Protein AF-A0A428XNI1-F1 (afdb_monomer_lite)

Radius o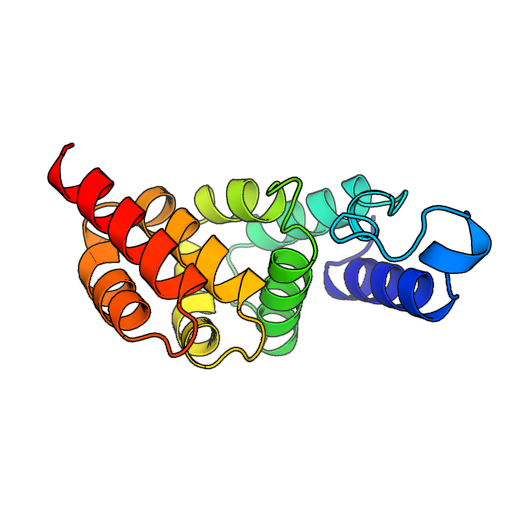f gyration: 15.44 Å; chains: 1; bounding box: 36×32×44 Å

Secondary structure (DSSP, 8-state):
---HHHHHHHHHHHHHTTHHHHTT--S-TTGGGG-TTHHHHHHHHHHHHHS-SPPPHHHHHHHHHHHHHSTTT-HHHHHHHT-HHHHHHHHHHHTT-S-HHHHHHHHHHHHHHHGGGGHHHHHHHTT-SSHHHHHHHHHHHHHHHH-

Sequence (147 aa):
MGSLLEESRRFRLWQDAGAPDVLALGHGAEWESNYPHWEALYESVRQRLRATDILSESERFELLYVLARDNEDEQVADILAGAPAAVNQLIPAIFDYPDPDARWQFAIILPLALGVSAMGYLQRLLQDDNEYVRRRAHAAVDRLLGE

Structure (mmCIF, N/CA/C/O backbone):
data_AF-A0A428XNI1-F1
#
_entry.id   AF-A0A428XNI1-F1
#
loop_
_atom_site.group_PDB
_atom_site.id
_atom_site.type_symbol
_atom_site.label_atom_id
_atom_site.label_alt_id
_atom_site.label_comp_id
_atom_site.label_asym_id
_atom_site.label_entity_id
_atom_site.label_seq_id
_atom_site.pdbx_PDB_ins_code
_atom_site.Cartn_x
_atom_site.Cartn_y
_atom_site.Cartn_z
_atom_site.occupancy
_atom_site.B_iso_or_equiv
_atom_site.auth_seq_id
_atom_site.auth_comp_id
_atom_site.auth_asym_id
_atom_site.auth_atom_id
_atom_site.pdbx_PDB_model_num
ATOM 1 N N . MET A 1 1 ? 6.558 13.953 -16.011 1.00 67.94 1 MET A N 1
ATOM 2 C CA . MET A 1 1 ? 6.223 12.966 -14.972 1.00 67.94 1 MET A CA 1
ATOM 3 C C . MET A 1 1 ? 4.934 12.311 -15.405 1.00 67.94 1 MET A C 1
ATOM 5 O O . MET A 1 1 ? 4.027 13.063 -15.758 1.00 67.94 1 MET A O 1
ATOM 9 N N . GLY A 1 2 ? 4.912 10.984 -15.535 1.00 86.94 2 GLY A N 1
ATOM 10 C CA . GLY A 1 2 ? 3.724 10.258 -15.972 1.00 86.94 2 GLY A CA 1
ATOM 11 C C . GLY A 1 2 ? 2.660 10.183 -14.880 1.00 86.94 2 GLY A C 1
ATOM 12 O O . GLY A 1 2 ? 2.925 10.420 -13.701 1.00 86.94 2 GLY A O 1
ATOM 13 N N . SER A 1 3 ? 1.441 9.861 -15.290 1.00 95.12 3 SER A N 1
ATOM 14 C CA . SER A 1 3 ? 0.374 9.416 -14.396 1.00 95.12 3 SER A CA 1
ATOM 15 C C . SER A 1 3 ? 0.716 8.063 -13.762 1.00 95.12 3 SER A C 1
ATOM 17 O O . SER A 1 3 ? 1.555 7.323 -14.278 1.00 95.12 3 SER A O 1
ATOM 19 N N . LEU A 1 4 ? 0.009 7.702 -12.684 1.00 96.12 4 LEU A N 1
ATOM 20 C CA . LEU A 1 4 ? 0.130 6.386 -12.045 1.00 96.12 4 LEU A CA 1
ATOM 21 C C . LEU A 1 4 ? 0.043 5.245 -13.072 1.00 96.12 4 LEU A C 1
ATOM 23 O O . LEU A 1 4 ? 0.904 4.379 -13.108 1.00 96.12 4 LEU A O 1
ATOM 27 N N . LEU A 1 5 ? -0.958 5.276 -13.958 1.00 96.88 5 LEU A N 1
ATOM 28 C CA . LEU A 1 5 ? -1.159 4.224 -14.960 1.00 96.88 5 LEU A CA 1
ATOM 29 C C . LEU A 1 5 ? 0.022 4.112 -15.942 1.00 96.88 5 LEU A C 1
ATOM 31 O O . LEU A 1 5 ? 0.357 3.014 -16.391 1.00 96.88 5 LEU A O 1
ATOM 35 N N . GLU A 1 6 ? 0.639 5.238 -16.304 1.00 97.38 6 GLU A N 1
ATOM 36 C CA . GLU A 1 6 ? 1.788 5.274 -17.214 1.00 97.38 6 GLU A CA 1
ATOM 37 C C . GLU A 1 6 ? 3.055 4.742 -16.543 1.00 97.38 6 GLU A C 1
ATOM 39 O O . GLU A 1 6 ? 3.747 3.910 -17.133 1.00 97.38 6 GLU A O 1
ATOM 44 N N . GLU A 1 7 ? 3.343 5.167 -15.311 1.00 98.00 7 GLU A N 1
ATOM 45 C CA . GLU A 1 7 ? 4.529 4.702 -14.585 1.00 98.00 7 GLU A CA 1
ATOM 46 C C . GLU A 1 7 ? 4.384 3.229 -14.153 1.00 98.00 7 GLU A C 1
ATOM 48 O O . GLU A 1 7 ? 5.338 2.462 -14.291 1.00 98.00 7 GLU A O 1
ATOM 53 N N . SER A 1 8 ? 3.187 2.772 -13.757 1.00 96.88 8 SER A N 1
ATOM 54 C CA . SER A 1 8 ? 2.917 1.346 -13.499 1.00 96.88 8 SER A CA 1
ATOM 55 C C . SER A 1 8 ? 3.072 0.495 -14.762 1.00 96.88 8 SER A C 1
ATOM 57 O O . SER A 1 8 ? 3.623 -0.607 -14.716 1.00 96.88 8 SER A O 1
ATOM 59 N N . ARG A 1 9 ? 2.635 1.002 -15.926 1.00 97.00 9 ARG A N 1
ATOM 60 C CA . ARG A 1 9 ? 2.870 0.335 -17.217 1.00 97.00 9 ARG A CA 1
ATOM 61 C C . ARG A 1 9 ? 4.360 0.255 -17.531 1.00 97.00 9 ARG A C 1
ATOM 63 O O . ARG A 1 9 ? 4.817 -0.778 -18.011 1.00 97.00 9 ARG A O 1
ATOM 70 N N . ARG A 1 10 ? 5.112 1.329 -17.291 1.00 96.38 10 ARG A N 1
ATOM 71 C CA . ARG A 1 10 ? 6.562 1.356 -17.506 1.00 96.38 10 ARG A CA 1
ATOM 72 C C . ARG A 1 10 ? 7.273 0.322 -16.637 1.00 96.38 10 ARG A C 1
ATOM 74 O O . ARG A 1 10 ? 8.152 -0.369 -17.144 1.00 96.38 10 ARG A O 1
ATOM 81 N N . PHE A 1 11 ? 6.853 0.186 -15.382 1.00 95.88 11 PHE A N 1
ATOM 82 C CA . PHE A 1 11 ? 7.371 -0.839 -14.486 1.00 95.88 11 PHE A CA 1
ATOM 83 C C . PHE A 1 11 ? 7.094 -2.250 -15.024 1.00 95.88 11 PHE A C 1
ATOM 85 O O . PHE A 1 11 ? 8.031 -3.026 -15.183 1.00 95.88 11 PHE A O 1
ATOM 92 N N . ARG A 1 12 ? 5.861 -2.541 -15.461 1.00 95.06 12 ARG A N 1
ATOM 93 C CA . ARG A 1 12 ? 5.534 -3.830 -16.101 1.00 95.06 12 ARG A CA 1
ATOM 94 C C . ARG A 1 12 ? 6.358 -4.122 -17.348 1.00 95.06 12 ARG A C 1
ATOM 96 O O . ARG A 1 12 ? 6.894 -5.212 -17.480 1.00 95.06 12 ARG A O 1
ATOM 103 N N . LEU A 1 13 ? 6.538 -3.136 -18.226 1.00 94.50 13 LEU A N 1
ATOM 104 C CA . LEU A 1 13 ? 7.390 -3.297 -19.409 1.00 94.50 13 LEU A CA 1
ATOM 105 C C . LEU A 1 13 ? 8.846 -3.610 -19.046 1.00 94.50 13 LEU A C 1
ATOM 107 O O . LEU A 1 13 ? 9.511 -4.343 -19.772 1.00 94.50 13 LEU A O 1
ATOM 111 N N . TRP A 1 14 ? 9.349 -3.053 -17.944 1.00 91.94 14 TRP A N 1
ATOM 112 C CA . TRP A 1 14 ? 10.683 -3.367 -17.443 1.00 91.94 14 TRP A CA 1
ATOM 113 C C . TRP A 1 14 ? 10.765 -4.801 -16.902 1.00 91.94 14 TRP A C 1
ATOM 115 O O . TRP A 1 14 ? 11.716 -5.509 -17.232 1.00 91.94 14 TRP A O 1
ATOM 125 N N . GLN A 1 15 ? 9.752 -5.260 -16.161 1.00 90.50 15 GLN A N 1
ATOM 126 C CA . GLN A 1 15 ? 9.659 -6.651 -15.703 1.00 90.50 15 GLN A CA 1
ATOM 127 C C . GLN A 1 15 ? 9.600 -7.622 -16.900 1.00 90.50 15 GLN A C 1
ATOM 129 O O . GLN A 1 15 ? 10.404 -8.550 -16.988 1.00 90.50 15 GLN A O 1
ATOM 134 N N . ASP A 1 16 ? 8.728 -7.347 -17.876 1.00 90.00 16 ASP A N 1
ATOM 135 C CA . ASP A 1 16 ? 8.520 -8.166 -19.080 1.00 90.00 16 ASP A CA 1
ATOM 136 C C . ASP A 1 16 ? 9.754 -8.222 -19.995 1.00 90.00 16 ASP A C 1
ATOM 138 O O . ASP A 1 16 ? 9.956 -9.196 -20.722 1.00 90.00 16 ASP A O 1
ATOM 142 N N . ALA A 1 17 ? 10.609 -7.195 -19.962 1.00 87.25 17 ALA A N 1
ATOM 143 C CA . ALA A 1 17 ? 11.867 -7.171 -20.706 1.00 87.25 17 ALA A CA 1
ATOM 144 C C . ALA A 1 17 ? 12.928 -8.141 -20.146 1.00 87.25 17 ALA A C 1
ATOM 146 O O . ALA A 1 17 ? 14.032 -8.212 -20.688 1.00 87.25 17 ALA A O 1
ATOM 147 N N . GLY A 1 18 ? 12.618 -8.873 -19.069 1.00 72.25 18 GLY A N 1
ATOM 148 C CA . GLY A 1 18 ? 13.543 -9.796 -18.417 1.00 72.25 18 GLY A CA 1
ATOM 149 C C . GLY A 1 18 ? 14.633 -9.070 -17.638 1.00 72.25 18 GLY A C 1
ATOM 150 O O . GLY A 1 18 ? 15.736 -9.591 -17.499 1.00 72.25 18 GLY A O 1
ATOM 151 N N . ALA A 1 19 ? 14.359 -7.855 -17.151 1.00 67.81 19 ALA A N 1
ATOM 152 C CA . ALA A 1 19 ? 15.321 -7.056 -16.402 1.00 67.81 19 ALA A CA 1
ATOM 153 C C . ALA A 1 19 ? 16.069 -7.805 -15.274 1.00 67.81 19 ALA A C 1
ATOM 155 O O . ALA A 1 19 ? 17.287 -7.625 -15.208 1.00 67.81 19 ALA A O 1
ATOM 156 N N . PRO A 1 20 ? 15.442 -8.669 -14.443 1.00 65.38 20 PRO A N 1
ATOM 157 C CA . PRO A 1 20 ? 16.186 -9.444 -13.440 1.00 65.38 20 PRO A CA 1
ATOM 158 C C . PRO A 1 20 ? 17.252 -10.381 -14.040 1.00 65.38 20 PRO A C 1
ATOM 160 O O . PRO A 1 20 ? 18.326 -10.541 -13.453 1.00 65.38 20 PRO A O 1
ATOM 163 N N . ASP A 1 21 ? 17.013 -10.929 -15.236 1.00 66.31 21 ASP A N 1
ATOM 164 C CA . ASP A 1 21 ? 17.967 -11.780 -15.963 1.00 66.31 21 ASP A CA 1
ATOM 165 C C . ASP A 1 21 ? 19.023 -10.958 -16.718 1.00 66.31 21 ASP A C 1
ATOM 167 O O . ASP A 1 21 ? 20.215 -11.267 -16.676 1.00 66.31 21 ASP A O 1
ATOM 171 N N . VAL A 1 22 ? 18.601 -9.881 -17.391 1.00 59.97 22 VAL A N 1
ATOM 172 C CA . VAL A 1 22 ? 19.467 -9.014 -18.211 1.00 59.97 22 VAL A CA 1
ATOM 173 C C . VAL A 1 22 ? 20.481 -8.249 -17.360 1.00 59.97 22 VAL A C 1
ATOM 175 O O . VAL A 1 22 ? 21.607 -8.017 -17.801 1.00 59.97 22 VAL A O 1
ATOM 178 N N . LEU A 1 23 ? 20.102 -7.862 -16.143 1.00 64.50 23 LEU A N 1
ATOM 179 C CA . LEU A 1 23 ? 20.956 -7.102 -15.230 1.00 64.50 23 LEU A CA 1
ATOM 180 C C . LEU A 1 23 ? 21.797 -7.996 -14.303 1.00 64.50 23 LEU A C 1
ATOM 182 O O . LEU A 1 23 ? 22.518 -7.469 -1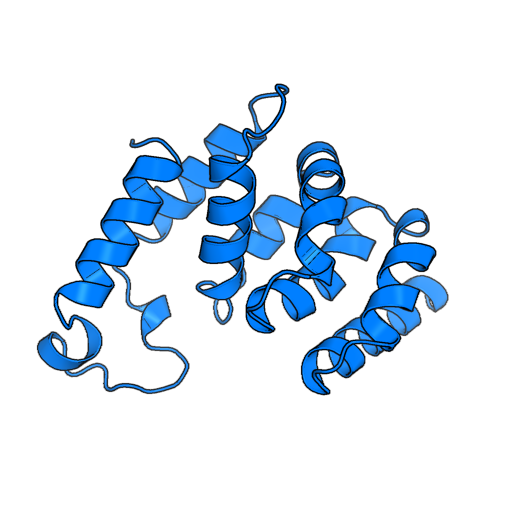3.459 1.00 64.50 23 LEU A O 1
ATOM 186 N N . ALA A 1 24 ? 21.724 -9.326 -14.453 1.00 66.38 24 ALA A N 1
ATOM 187 C CA . ALA A 1 24 ? 22.367 -10.298 -13.562 1.00 66.38 24 ALA A CA 1
ATOM 188 C C . ALA A 1 24 ? 22.037 -10.080 -12.069 1.00 66.38 24 ALA A C 1
ATOM 190 O O . ALA A 1 24 ? 22.836 -10.416 -11.195 1.00 66.38 24 ALA A O 1
ATOM 191 N N . LEU A 1 25 ? 20.856 -9.524 -11.782 1.00 65.25 25 LEU A N 1
ATOM 192 C CA . LEU A 1 25 ? 20.372 -9.275 -10.422 1.00 65.25 25 LEU A CA 1
ATOM 193 C C . LEU A 1 25 ? 19.939 -10.579 -9.739 1.00 65.25 25 LEU A C 1
ATOM 195 O O . LEU A 1 25 ? 19.951 -10.676 -8.515 1.00 65.25 25 LEU A O 1
ATOM 199 N N . GLY A 1 26 ? 19.607 -11.596 -10.544 1.00 57.88 26 GLY A N 1
ATOM 200 C CA . GLY A 1 26 ? 19.023 -12.845 -10.077 1.00 57.88 26 GLY A CA 1
ATOM 201 C C . GLY A 1 26 ? 17.555 -12.665 -9.685 1.00 57.88 26 GLY A C 1
ATOM 202 O O . GLY A 1 26 ? 17.110 -11.577 -9.339 1.00 57.88 26 GLY A O 1
ATOM 203 N N . HIS A 1 27 ? 16.788 -13.754 -9.714 1.00 57.38 27 HIS A N 1
ATOM 204 C CA . HIS A 1 27 ? 15.400 -13.785 -9.223 1.00 57.38 27 HIS A CA 1
ATOM 205 C C . HIS A 1 27 ? 15.358 -13.973 -7.695 1.00 57.38 27 HIS A C 1
ATOM 207 O O . HIS A 1 27 ? 14.637 -14.830 -7.185 1.00 57.38 27 HIS A O 1
ATOM 213 N N . GLY A 1 28 ? 16.208 -13.253 -6.956 1.00 61.94 28 GLY A N 1
ATOM 214 C CA . GLY A 1 28 ? 16.094 -13.176 -5.494 1.00 61.94 28 GLY A CA 1
ATOM 215 C C . GLY A 1 28 ? 14.843 -12.385 -5.108 1.00 61.94 28 GLY A C 1
ATOM 216 O O . GLY A 1 28 ? 14.384 -11.596 -5.919 1.00 61.94 28 GLY A O 1
ATOM 217 N N . ALA A 1 29 ? 14.289 -12.571 -3.906 1.00 61.22 29 ALA A N 1
ATOM 218 C CA . ALA A 1 29 ? 13.013 -11.955 -3.495 1.00 61.22 29 ALA A CA 1
ATOM 219 C C . ALA A 1 29 ? 12.942 -10.422 -3.709 1.00 61.22 29 ALA A C 1
ATOM 221 O O . ALA A 1 29 ? 11.874 -9.901 -3.997 1.00 61.22 29 ALA A O 1
ATOM 222 N N . GLU A 1 30 ? 14.093 -9.745 -3.691 1.00 73.75 30 GLU A N 1
ATOM 223 C CA . GLU A 1 30 ? 14.244 -8.284 -3.710 1.00 73.75 30 GLU A CA 1
ATOM 224 C C . GLU A 1 30 ? 14.525 -7.695 -5.109 1.00 73.75 30 GLU A C 1
ATOM 226 O O . GLU A 1 30 ? 14.933 -6.542 -5.252 1.00 73.75 30 GLU A O 1
ATOM 231 N N . TRP A 1 31 ? 14.399 -8.480 -6.185 1.00 82.75 31 TRP A N 1
ATOM 232 C CA . TRP A 1 31 ? 14.857 -8.029 -7.506 1.00 82.75 31 TRP A CA 1
ATOM 233 C C . TRP A 1 31 ? 14.103 -6.790 -8.017 1.00 82.75 31 TRP A C 1
ATOM 235 O O . TRP A 1 31 ? 14.688 -5.984 -8.747 1.00 82.75 31 TRP A O 1
ATOM 245 N N . GLU A 1 32 ? 12.843 -6.616 -7.613 1.00 89.44 32 GLU A N 1
ATOM 246 C CA . GLU A 1 32 ? 11.980 -5.495 -8.002 1.00 89.44 32 GLU A CA 1
ATOM 247 C C . GLU A 1 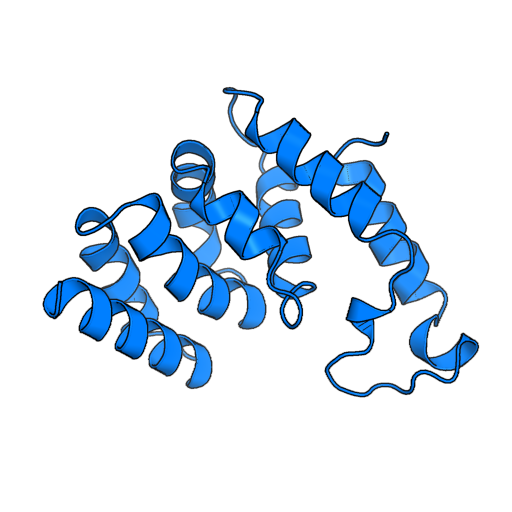32 ? 12.478 -4.153 -7.447 1.00 89.44 32 GLU A C 1
ATOM 249 O O . GLU A 1 32 ? 12.371 -3.141 -8.142 1.00 89.44 32 GLU A O 1
ATOM 254 N N . SER A 1 33 ? 13.153 -4.140 -6.291 1.00 88.44 33 SER A N 1
ATOM 255 C CA . SER A 1 33 ? 13.807 -2.951 -5.711 1.00 88.44 33 SER A CA 1
ATOM 256 C C . SER A 1 33 ? 14.882 -2.351 -6.624 1.00 88.44 33 SER A C 1
ATOM 258 O O . SER A 1 33 ? 15.209 -1.169 -6.538 1.00 88.44 33 SER A O 1
ATOM 260 N N . ASN A 1 34 ? 15.402 -3.124 -7.584 1.00 88.25 34 ASN A N 1
ATOM 261 C CA . ASN A 1 34 ? 16.380 -2.637 -8.560 1.00 88.25 34 ASN A CA 1
ATOM 262 C C . ASN A 1 34 ? 15.762 -1.858 -9.729 1.00 88.25 34 ASN A C 1
ATOM 264 O O . ASN A 1 34 ? 16.490 -1.451 -10.642 1.00 88.25 34 ASN A O 1
ATOM 268 N N . TYR A 1 35 ? 14.441 -1.661 -9.762 1.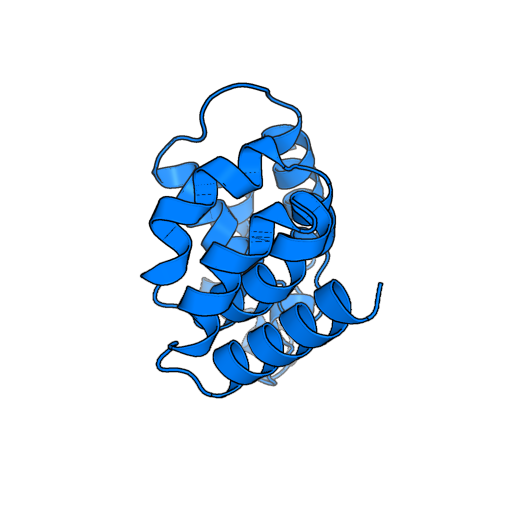00 91.75 35 TYR A N 1
ATOM 269 C CA . TYR A 1 35 ? 13.815 -0.868 -10.811 1.00 91.75 35 TYR A CA 1
ATOM 270 C C . TYR A 1 35 ? 14.338 0.582 -10.787 1.00 91.75 35 TYR A C 1
ATOM 272 O O . TYR A 1 35 ? 14.094 1.330 -9.839 1.00 91.75 35 TYR A O 1
ATOM 280 N N . PRO A 1 36 ? 15.016 1.052 -11.854 1.00 91.81 36 PRO A N 1
ATOM 281 C CA . PRO A 1 36 ? 15.740 2.327 -11.833 1.00 91.81 36 PRO A CA 1
ATOM 282 C C . PRO A 1 36 ? 14.833 3.565 -11.837 1.00 91.81 36 PRO A C 1
ATOM 284 O O . PRO A 1 36 ? 15.322 4.696 -11.873 1.00 91.81 36 PRO A O 1
ATOM 287 N N . HIS A 1 37 ? 13.513 3.381 -11.881 1.00 95.31 37 HIS A N 1
ATOM 288 C CA . HIS A 1 37 ? 12.546 4.472 -11.959 1.00 95.31 37 HIS A CA 1
ATOM 289 C C . HIS A 1 37 ? 11.503 4.426 -10.839 1.00 95.31 37 HIS A C 1
ATOM 291 O O . HIS A 1 37 ? 10.442 5.035 -10.985 1.00 95.31 37 HIS A O 1
ATOM 297 N N . TRP A 1 38 ? 11.819 3.770 -9.717 1.00 96.62 38 TRP A N 1
ATOM 298 C CA . TRP A 1 38 ? 10.997 3.801 -8.506 1.00 96.62 38 TRP A CA 1
ATOM 299 C C . TRP A 1 38 ? 10.626 5.225 -8.085 1.00 96.62 38 TRP A C 1
ATOM 301 O O . TRP A 1 38 ? 9.451 5.510 -7.898 1.00 96.62 38 TRP A O 1
ATOM 311 N N . GLU A 1 39 ? 11.574 6.167 -8.089 1.00 97.62 39 GLU A N 1
ATOM 312 C CA . GLU A 1 39 ? 11.301 7.576 -7.756 1.00 97.62 39 GLU A CA 1
ATOM 313 C C . GLU A 1 39 ? 10.201 8.220 -8.618 1.00 97.62 39 GLU A C 1
ATOM 315 O O . GLU A 1 39 ? 9.358 8.968 -8.117 1.00 97.62 39 GLU A O 1
ATOM 320 N N . ALA A 1 40 ? 10.170 7.913 -9.920 1.00 98.06 40 ALA A N 1
ATOM 321 C CA . ALA A 1 40 ? 9.128 8.425 -10.809 1.00 98.06 40 ALA A CA 1
ATOM 322 C C . ALA A 1 40 ? 7.761 7.809 -10.475 1.00 98.06 40 ALA A C 1
ATOM 324 O O . ALA A 1 40 ? 6.746 8.510 -10.479 1.00 98.06 40 ALA A O 1
ATOM 325 N N . LEU A 1 41 ? 7.745 6.517 -10.141 1.00 98.00 41 LEU A N 1
ATOM 326 C CA . LEU A 1 41 ? 6.542 5.809 -9.727 1.00 98.00 41 LEU A CA 1
ATOM 327 C C . LEU A 1 41 ? 6.029 6.336 -8.378 1.00 98.00 41 LEU A C 1
ATOM 329 O O . LEU A 1 41 ? 4.853 6.691 -8.289 1.00 98.00 41 LEU A O 1
ATOM 333 N N . TYR A 1 42 ? 6.899 6.514 -7.381 1.00 98.44 42 TYR A N 1
ATOM 334 C CA . TYR A 1 42 ? 6.555 7.109 -6.087 1.00 98.44 42 TYR A CA 1
ATOM 335 C C . TYR A 1 42 ? 5.955 8.502 -6.240 1.00 98.44 42 TYR A C 1
ATOM 337 O O . TYR A 1 42 ? 4.921 8.801 -5.641 1.00 98.44 42 TYR A O 1
ATOM 345 N N . GLU A 1 43 ? 6.549 9.363 -7.068 1.00 98.12 43 GLU A N 1
ATOM 346 C CA . GLU A 1 43 ? 6.000 10.702 -7.258 1.00 98.12 43 GLU A CA 1
ATOM 347 C C . GLU A 1 43 ? 4.664 10.680 -8.011 1.00 98.12 43 GLU A C 1
ATOM 349 O O . GLU A 1 43 ? 3.777 11.469 -7.684 1.00 98.12 43 GLU A O 1
ATOM 354 N N . SER A 1 44 ? 4.453 9.739 -8.939 1.00 97.88 44 SER A N 1
ATOM 355 C CA . SER A 1 44 ? 3.143 9.555 -9.579 1.00 97.88 44 SER A CA 1
ATOM 356 C C . SER A 1 44 ? 2.063 9.124 -8.577 1.00 97.88 44 SER A C 1
ATOM 358 O O . SER A 1 44 ? 0.942 9.641 -8.624 1.00 97.88 44 SER A O 1
ATOM 360 N N . VAL A 1 45 ? 2.410 8.262 -7.609 1.00 98.12 45 VAL A N 1
ATOM 361 C CA . VAL A 1 45 ? 1.529 7.888 -6.494 1.00 98.12 45 VAL A CA 1
ATOM 362 C C . VAL A 1 45 ? 1.229 9.125 -5.650 1.00 98.12 45 VAL A C 1
ATOM 364 O O . VAL A 1 45 ? 0.062 9.479 -5.497 1.00 98.12 45 VAL A O 1
ATOM 367 N N . ARG A 1 46 ? 2.248 9.856 -5.173 1.00 97.94 46 ARG A N 1
ATOM 368 C CA . ARG A 1 46 ? 2.049 11.082 -4.372 1.00 97.94 46 ARG A CA 1
ATOM 369 C C . ARG A 1 46 ? 1.180 12.101 -5.099 1.00 97.94 46 ARG A C 1
ATOM 371 O O . ARG A 1 46 ? 0.257 12.654 -4.507 1.00 97.94 46 ARG A O 1
ATOM 378 N N . GLN A 1 47 ? 1.445 12.344 -6.380 1.00 95.75 47 GLN A N 1
ATOM 379 C CA . GLN A 1 47 ? 0.651 13.250 -7.200 1.00 95.75 47 GLN A CA 1
ATOM 380 C C . GLN A 1 47 ? -0.802 12.785 -7.282 1.00 95.75 47 GLN A C 1
ATOM 382 O O . GLN A 1 47 ? -1.708 13.606 -7.129 1.00 95.75 47 GLN A O 1
ATOM 387 N N . ARG A 1 48 ? -1.035 11.482 -7.478 1.00 96.44 48 ARG A N 1
ATOM 388 C CA . ARG A 1 48 ? -2.390 10.945 -7.543 1.00 96.44 48 ARG A CA 1
ATOM 389 C C . ARG A 1 48 ? -3.126 11.072 -6.214 1.00 96.44 48 ARG A C 1
ATOM 391 O O . ARG A 1 48 ? -4.297 11.442 -6.225 1.00 96.44 48 ARG A O 1
ATOM 398 N N . LEU A 1 49 ? -2.457 10.811 -5.093 1.00 95.56 49 LEU A N 1
ATOM 399 C CA . LEU A 1 49 ? -3.065 10.886 -3.760 1.00 95.56 49 LEU A CA 1
ATOM 400 C C . LEU A 1 49 ? -3.278 12.328 -3.268 1.00 95.56 49 LEU A C 1
ATOM 402 O O . LEU A 1 49 ? -4.088 12.551 -2.372 1.00 95.56 49 LEU A O 1
ATOM 406 N N . ARG A 1 50 ? -2.589 13.320 -3.855 1.00 93.19 50 ARG A N 1
ATOM 407 C CA . ARG A 1 50 ? -2.875 14.751 -3.632 1.00 93.19 50 ARG A CA 1
ATOM 408 C C . ARG A 1 50 ? -4.198 15.187 -4.264 1.00 93.19 50 ARG A C 1
ATOM 410 O O . ARG A 1 50 ? -4.790 16.161 -3.798 1.00 93.19 50 ARG A O 1
ATOM 417 N N . ALA A 1 51 ? -4.644 14.519 -5.328 1.00 87.00 51 ALA A N 1
ATOM 418 C CA . ALA A 1 51 ? -5.953 14.784 -5.906 1.00 87.00 51 ALA A CA 1
ATOM 419 C C . ALA A 1 51 ? -7.044 14.230 -4.977 1.00 87.00 51 ALA A C 1
ATOM 421 O O . ALA A 1 51 ? -6.956 13.109 -4.485 1.00 87.00 51 ALA A O 1
ATOM 422 N N . THR A 1 52 ? -8.065 15.040 -4.706 1.00 78.38 52 THR A N 1
ATOM 423 C CA . THR A 1 52 ? -9.129 14.721 -3.739 1.00 78.38 52 THR A CA 1
ATOM 424 C C . THR A 1 52 ? -10.311 13.979 -4.361 1.00 78.38 52 THR A C 1
ATOM 426 O O . THR A 1 52 ? -11.326 13.758 -3.700 1.00 78.38 52 THR A O 1
ATOM 429 N N . ASP A 1 53 ? -10.211 13.633 -5.640 1.00 88.19 53 ASP A N 1
ATOM 430 C CA . ASP A 1 53 ? -11.242 12.943 -6.394 1.00 88.19 53 ASP A CA 1
ATOM 431 C C . ASP A 1 53 ? -11.210 11.423 -6.179 1.00 88.19 53 ASP A C 1
ATOM 433 O O . ASP A 1 53 ? -10.303 10.846 -5.574 1.00 88.19 53 ASP A O 1
ATOM 437 N N . ILE A 1 54 ? -12.264 10.768 -6.659 1.00 94.56 54 ILE A N 1
ATOM 438 C CA . ILE A 1 54 ? -12.441 9.326 -6.521 1.00 94.56 54 ILE A CA 1
ATOM 439 C C . ILE A 1 54 ? -11.418 8.607 -7.406 1.00 94.56 54 ILE A C 1
ATOM 441 O O . ILE A 1 54 ? -11.307 8.899 -8.596 1.00 94.56 54 ILE A O 1
ATOM 445 N N . LEU A 1 55 ? -10.716 7.630 -6.833 1.00 96.56 55 LEU A N 1
ATOM 446 C CA . LEU A 1 55 ? -9.895 6.680 -7.571 1.00 96.56 55 LEU A CA 1
ATOM 447 C C . LEU A 1 55 ? -10.800 5.859 -8.485 1.00 96.56 55 LEU A C 1
ATOM 449 O O . LEU A 1 55 ? -11.730 5.188 -8.023 1.00 96.56 55 LEU A O 1
ATOM 453 N N . SER A 1 56 ? -10.509 5.873 -9.779 1.00 96.25 56 SER A N 1
ATOM 454 C CA . SER A 1 56 ? -11.111 4.934 -10.720 1.00 96.25 56 SER A CA 1
ATOM 455 C C . SER A 1 56 ? -10.785 3.490 -10.326 1.00 96.25 56 SER A C 1
ATOM 457 O O . SER A 1 56 ? -9.864 3.222 -9.553 1.00 96.25 56 SER A O 1
ATOM 459 N N . GLU A 1 57 ? -11.549 2.534 -10.853 1.00 95.38 57 GLU A N 1
ATOM 460 C CA . GLU A 1 57 ? -11.284 1.115 -10.604 1.00 95.38 57 GLU A CA 1
ATOM 461 C C . GLU A 1 57 ? -9.856 0.732 -10.990 1.00 95.38 57 GLU A C 1
ATOM 463 O O . GLU A 1 57 ? -9.130 0.197 -10.156 1.00 95.38 57 GLU A O 1
ATOM 468 N N . SER A 1 58 ? -9.421 1.105 -12.194 1.00 96.00 58 SER A N 1
ATOM 469 C CA . SER A 1 58 ? -8.058 0.855 -12.654 1.00 96.00 58 SER A CA 1
ATOM 470 C C . SER A 1 58 ? -7.016 1.446 -11.707 1.00 96.00 58 SER A C 1
ATOM 472 O O . SER A 1 58 ? -6.074 0.757 -11.348 1.00 96.00 58 SER A O 1
ATOM 474 N N . GLU A 1 59 ? -7.193 2.681 -11.235 1.00 96.75 59 GLU A N 1
ATOM 475 C CA . GLU A 1 59 ? -6.242 3.296 -10.300 1.00 96.75 59 GLU A CA 1
ATOM 476 C C . GLU A 1 59 ? -6.176 2.568 -8.956 1.00 96.75 59 GLU A C 1
ATOM 478 O O . GLU A 1 59 ? -5.089 2.437 -8.400 1.00 96.75 59 GLU A O 1
ATOM 483 N N . ARG A 1 60 ? -7.301 2.054 -8.441 1.00 97.69 60 ARG A N 1
ATOM 484 C CA . ARG A 1 60 ? -7.285 1.237 -7.219 1.00 97.69 60 ARG A CA 1
ATOM 485 C C . ARG A 1 60 ? -6.468 -0.035 -7.422 1.00 97.69 60 ARG A C 1
ATOM 487 O O . ARG A 1 60 ? -5.599 -0.322 -6.608 1.00 97.69 60 ARG A O 1
ATOM 494 N N . PHE A 1 61 ? -6.716 -0.764 -8.509 1.00 96.88 61 PHE A N 1
ATOM 495 C CA . PHE A 1 61 ? -5.957 -1.975 -8.829 1.00 96.88 61 PHE A CA 1
ATOM 496 C C . PHE A 1 61 ? -4.473 -1.675 -9.063 1.00 96.88 61 PHE A C 1
ATOM 498 O O . PHE A 1 61 ? -3.625 -2.426 -8.594 1.00 96.88 61 PHE A O 1
ATOM 505 N N . GLU A 1 62 ? -4.145 -0.558 -9.711 1.00 97.38 62 GLU A N 1
ATOM 506 C CA . GLU A 1 62 ? -2.753 -0.163 -9.920 1.00 97.38 62 GLU A CA 1
ATOM 507 C C . GLU A 1 62 ? -2.039 0.244 -8.633 1.00 97.38 62 GLU A C 1
ATOM 509 O O . GLU A 1 62 ? -0.880 -0.118 -8.454 1.00 97.38 62 GLU A O 1
ATOM 514 N N . LEU A 1 63 ? -2.709 0.935 -7.708 1.00 98.06 63 LEU A N 1
ATOM 515 C CA . LEU A 1 63 ? -2.128 1.225 -6.395 1.00 98.06 63 LEU A CA 1
ATOM 516 C C . LEU A 1 63 ? -1.848 -0.058 -5.611 1.00 98.06 63 LEU A C 1
ATOM 518 O O . LEU A 1 63 ? -0.775 -0.180 -5.032 1.00 98.06 63 LEU A O 1
ATOM 522 N N . LEU A 1 64 ? -2.777 -1.020 -5.614 1.00 98.38 64 LEU A N 1
ATOM 523 C CA . LEU A 1 64 ? -2.573 -2.307 -4.939 1.00 98.38 64 LEU A CA 1
ATOM 524 C C . LEU A 1 64 ? -1.468 -3.136 -5.597 1.00 98.38 64 LEU A C 1
ATOM 526 O O . LEU A 1 64 ? -0.692 -3.788 -4.905 1.00 98.38 64 LEU A O 1
ATOM 530 N N . TYR A 1 65 ? -1.373 -3.084 -6.924 1.00 98.06 65 TYR A N 1
ATOM 531 C CA . TYR A 1 65 ? -0.287 -3.706 -7.665 1.00 98.06 65 TYR A CA 1
ATOM 532 C C . TYR A 1 65 ? 1.064 -3.113 -7.278 1.00 98.06 65 TYR A C 1
ATOM 534 O O . TYR A 1 65 ? 1.955 -3.850 -6.883 1.00 98.06 65 TYR A O 1
ATOM 542 N N . VAL A 1 66 ? 1.211 -1.791 -7.359 1.00 97.81 66 VAL A N 1
ATOM 543 C CA . VAL A 1 66 ? 2.472 -1.111 -7.045 1.00 97.81 66 VAL A CA 1
ATOM 544 C C . VAL A 1 66 ? 2.852 -1.313 -5.579 1.00 97.81 66 VAL A C 1
ATOM 546 O O . VAL A 1 66 ? 4.012 -1.586 -5.303 1.00 97.81 66 VAL A O 1
ATOM 549 N N . LEU A 1 67 ? 1.878 -1.277 -4.664 1.00 98.25 67 LEU A N 1
ATOM 550 C CA . LEU A 1 67 ? 2.093 -1.609 -3.256 1.00 98.25 67 LEU A CA 1
ATOM 551 C C . LEU A 1 67 ? 2.697 -3.010 -3.104 1.00 98.25 67 LEU A C 1
ATOM 553 O O . LEU A 1 67 ? 3.726 -3.157 -2.464 1.00 98.25 67 LEU A O 1
ATOM 557 N N . ALA A 1 68 ? 2.111 -4.033 -3.734 1.00 97.19 68 ALA A N 1
ATOM 558 C CA . ALA A 1 68 ? 2.609 -5.410 -3.637 1.00 97.19 68 ALA A CA 1
ATOM 559 C C . ALA A 1 68 ? 4.045 -5.603 -4.154 1.00 97.19 68 ALA A C 1
ATOM 561 O O . ALA A 1 68 ? 4.701 -6.563 -3.768 1.00 97.19 68 ALA A O 1
ATOM 562 N N . ARG A 1 69 ? 4.501 -4.741 -5.063 1.00 96.12 69 ARG A N 1
ATOM 563 C CA . ARG A 1 69 ? 5.813 -4.839 -5.721 1.00 96.12 69 ARG A CA 1
ATOM 564 C C . ARG A 1 69 ? 6.883 -3.993 -5.029 1.00 96.12 69 ARG A C 1
ATOM 566 O O . ARG A 1 69 ? 8.065 -4.224 -5.224 1.00 96.12 69 ARG A O 1
ATOM 573 N N . ASP A 1 70 ? 6.460 -3.029 -4.218 1.00 96.50 70 ASP A N 1
ATOM 574 C CA . ASP A 1 70 ? 7.312 -2.220 -3.343 1.00 96.50 70 ASP A CA 1
ATOM 575 C C . ASP A 1 70 ? 7.397 -2.824 -1.927 1.00 96.50 70 ASP A C 1
ATOM 577 O O . ASP A 1 70 ? 7.390 -2.124 -0.917 1.00 96.50 70 ASP A O 1
ATOM 581 N N . ASN A 1 71 ? 7.373 -4.154 -1.839 1.00 94.06 71 ASN A N 1
ATOM 582 C CA . ASN A 1 71 ? 7.243 -4.887 -0.580 1.00 94.06 71 ASN A CA 1
ATOM 583 C C . ASN A 1 71 ? 8.523 -4.892 0.275 1.00 94.06 71 ASN A C 1
ATOM 585 O O . ASN A 1 71 ? 8.428 -5.167 1.468 1.00 94.06 71 ASN A O 1
ATOM 589 N N . GLU A 1 72 ? 9.682 -4.587 -0.313 1.00 92.38 72 GLU A N 1
ATOM 590 C CA . GLU A 1 72 ? 10.973 -4.521 0.387 1.00 92.38 72 GLU A CA 1
ATOM 591 C C . GLU A 1 72 ? 11.311 -3.111 0.895 1.00 92.38 72 GLU A C 1
ATOM 593 O O . GLU A 1 72 ? 11.767 -2.956 2.028 1.00 92.38 72 GLU A O 1
ATOM 598 N N . ASP A 1 73 ? 11.088 -2.073 0.078 1.00 94.00 73 ASP A N 1
ATOM 599 C CA . ASP A 1 73 ? 11.415 -0.684 0.441 1.00 94.00 73 ASP A CA 1
ATOM 600 C C . ASP A 1 73 ? 10.247 0.041 1.142 1.00 94.00 73 ASP A C 1
ATOM 602 O O . ASP A 1 73 ? 10.464 1.070 1.792 1.00 94.00 73 ASP A O 1
ATOM 606 N N . GLU A 1 74 ? 9.021 -0.489 1.016 1.00 96.25 74 GLU A N 1
ATOM 607 C CA . GLU A 1 74 ? 7.777 -0.057 1.676 1.00 96.25 74 GLU A CA 1
ATOM 608 C C . GLU A 1 74 ? 7.419 1.442 1.484 1.00 96.25 74 GLU A C 1
ATOM 610 O O . GLU A 1 74 ? 6.581 2.002 2.199 1.00 96.25 74 GLU A O 1
ATOM 615 N N . GLN A 1 75 ? 7.985 2.123 0.482 1.00 98.00 75 GLN A N 1
ATOM 616 C CA . GLN A 1 75 ? 7.780 3.560 0.247 1.00 98.00 75 GLN A CA 1
ATOM 617 C C . GLN A 1 75 ? 6.332 3.900 -0.129 1.00 98.00 75 GLN A C 1
ATOM 619 O O . GLN A 1 75 ? 5.784 4.930 0.272 1.00 98.00 75 GLN A O 1
ATOM 624 N N . VAL A 1 76 ? 5.676 3.043 -0.905 1.00 98.31 76 VAL A N 1
ATOM 625 C CA . VAL A 1 76 ? 4.271 3.162 -1.300 1.00 98.31 76 VAL A CA 1
ATOM 626 C C . VAL A 1 76 ? 3.372 2.973 -0.083 1.00 98.31 76 VAL A C 1
ATOM 628 O O . VAL A 1 76 ? 2.360 3.672 0.033 1.00 98.31 76 VAL A O 1
ATOM 631 N N . ALA A 1 77 ? 3.753 2.090 0.844 1.00 98.38 77 ALA A N 1
ATOM 632 C CA . ALA A 1 77 ? 3.045 1.909 2.104 1.00 98.38 77 ALA A CA 1
ATOM 633 C C . ALA A 1 77 ? 3.118 3.184 2.959 1.00 98.38 77 ALA A C 1
ATOM 635 O O . ALA A 1 77 ? 2.077 3.675 3.405 1.00 98.38 77 ALA A O 1
ATOM 636 N N . ASP A 1 78 ? 4.304 3.787 3.083 1.00 98.31 78 ASP A N 1
ATOM 637 C CA . ASP A 1 78 ? 4.509 5.065 3.777 1.00 98.31 78 ASP A CA 1
ATOM 638 C C . ASP A 1 78 ? 3.696 6.210 3.150 1.00 98.31 78 ASP A C 1
ATOM 640 O O . ASP A 1 78 ? 3.040 6.992 3.850 1.00 98.31 78 ASP A O 1
ATOM 644 N N . ILE A 1 79 ? 3.675 6.300 1.816 1.00 98.38 79 ILE A N 1
ATOM 645 C CA . ILE A 1 79 ? 2.879 7.304 1.097 1.00 98.38 79 ILE A CA 1
ATOM 646 C C . ILE A 1 79 ? 1.376 7.109 1.369 1.00 98.38 79 ILE A C 1
ATOM 648 O O . ILE A 1 79 ? 0.663 8.086 1.618 1.00 98.38 79 ILE A O 1
ATOM 652 N N . LEU A 1 80 ? 0.883 5.866 1.335 1.00 98.19 80 LEU A N 1
ATOM 653 C CA . LEU A 1 80 ? -0.525 5.545 1.591 1.00 98.19 80 LEU A CA 1
ATOM 654 C C . LEU A 1 80 ? -0.927 5.772 3.051 1.00 98.19 80 LEU A C 1
ATOM 656 O O . LEU A 1 80 ? -2.039 6.244 3.298 1.00 98.19 80 LEU A O 1
ATOM 660 N N . ALA A 1 81 ? -0.039 5.500 4.008 1.00 97.94 81 ALA A N 1
ATOM 661 C CA . ALA A 1 81 ? -0.271 5.766 5.427 1.00 97.94 81 ALA A CA 1
ATOM 662 C C . ALA A 1 81 ? -0.599 7.248 5.689 1.00 97.94 81 ALA A C 1
ATOM 664 O O . ALA A 1 81 ? -1.446 7.563 6.524 1.00 97.94 81 ALA A O 1
ATOM 665 N N . GLY A 1 82 ? -0.004 8.160 4.911 1.00 97.25 82 GLY A N 1
ATOM 666 C CA . GLY A 1 82 ? -0.298 9.596 4.939 1.00 97.25 82 GLY A CA 1
ATOM 667 C C . GLY A 1 82 ? -1.563 10.034 4.185 1.00 97.25 82 GLY A C 1
ATOM 668 O O . GLY A 1 82 ? -1.875 11.226 4.174 1.00 97.25 82 GLY A O 1
ATOM 669 N N . ALA A 1 83 ? -2.307 9.116 3.556 1.00 97.06 83 ALA A N 1
ATOM 670 C CA . ALA A 1 83 ? -3.449 9.424 2.690 1.00 97.06 83 ALA A CA 1
ATOM 671 C C . ALA A 1 83 ? -4.744 8.673 3.090 1.00 97.06 83 ALA A C 1
ATOM 673 O O . ALA A 1 83 ? -5.250 7.845 2.322 1.00 97.06 83 ALA A O 1
ATOM 674 N N . PRO A 1 84 ? -5.373 8.998 4.241 1.00 96.75 84 PRO A N 1
ATOM 675 C CA . PRO A 1 84 ? -6.540 8.269 4.755 1.00 96.75 84 PRO A CA 1
ATOM 676 C C . PRO A 1 84 ? -7.725 8.182 3.782 1.00 96.75 84 PRO A C 1
ATOM 678 O O . PRO A 1 84 ? -8.449 7.186 3.757 1.00 96.75 84 PRO A O 1
ATOM 681 N N . ALA A 1 85 ? -7.940 9.210 2.955 1.00 96.31 85 ALA A N 1
ATOM 682 C CA . ALA A 1 85 ? -9.005 9.212 1.950 1.00 96.31 85 ALA A CA 1
ATOM 683 C C . ALA A 1 85 ? -8.779 8.158 0.853 1.00 96.31 85 ALA A C 1
ATOM 685 O O . ALA A 1 85 ? -9.735 7.535 0.397 1.00 96.31 85 ALA A O 1
ATOM 686 N N . ALA A 1 86 ? -7.527 7.935 0.448 1.00 97.06 86 ALA A N 1
ATOM 687 C CA . ALA A 1 86 ? -7.174 6.906 -0.521 1.00 97.06 86 ALA A CA 1
ATOM 688 C C . ALA A 1 86 ? -7.261 5.511 0.107 1.00 97.06 86 ALA A C 1
ATOM 690 O O . ALA A 1 86 ? -7.867 4.618 -0.479 1.00 97.06 86 ALA A O 1
ATOM 691 N N . VAL A 1 87 ? -6.760 5.350 1.338 1.00 98.00 87 VAL A N 1
ATOM 692 C CA . VAL A 1 87 ? -6.870 4.093 2.098 1.00 98.00 87 VAL A CA 1
ATOM 693 C C . VAL A 1 87 ? -8.329 3.648 2.198 1.00 98.00 87 VAL A C 1
ATOM 695 O O . VAL A 1 87 ? -8.643 2.518 1.837 1.00 98.00 87 VAL A O 1
ATOM 698 N N . ASN A 1 88 ? -9.247 4.547 2.569 1.00 97.50 88 ASN A N 1
ATOM 699 C CA . ASN A 1 88 ? -10.679 4.228 2.627 1.00 97.50 88 ASN A CA 1
ATOM 700 C C . ASN A 1 88 ? -11.254 3.748 1.283 1.00 97.50 88 ASN A C 1
ATOM 702 O O . ASN A 1 88 ? -12.121 2.878 1.262 1.00 97.50 88 ASN A O 1
ATOM 706 N N . GLN A 1 89 ? -10.768 4.282 0.161 1.00 97.56 89 GLN A N 1
ATOM 707 C CA . GLN A 1 89 ? -11.205 3.864 -1.174 1.00 97.56 89 GLN A CA 1
ATOM 708 C C . GLN A 1 89 ? -10.628 2.508 -1.610 1.00 97.56 89 GLN A C 1
ATOM 710 O O . GLN A 1 89 ? -11.221 1.858 -2.469 1.00 97.56 89 GLN A O 1
ATOM 715 N N . LEU A 1 90 ? -9.504 2.067 -1.035 1.00 98.06 90 LEU A N 1
ATOM 716 C CA . LEU A 1 90 ? -8.867 0.775 -1.333 1.00 98.06 90 LEU A CA 1
ATOM 717 C C . LEU A 1 90 ? -9.436 -0.388 -0.503 1.00 98.06 90 LEU A C 1
ATOM 719 O O . LEU A 1 90 ? -9.413 -1.530 -0.962 1.00 98.06 90 LEU A O 1
ATOM 723 N N . ILE A 1 91 ? -9.998 -0.106 0.679 1.00 97.50 91 ILE A N 1
ATOM 724 C CA . ILE A 1 91 ? -10.587 -1.104 1.594 1.00 97.50 91 ILE A CA 1
ATOM 725 C C . ILE A 1 91 ? -11.555 -2.088 0.909 1.00 97.50 91 ILE A C 1
ATOM 727 O O . ILE A 1 91 ? -11.470 -3.280 1.198 1.00 97.50 91 ILE A O 1
ATOM 731 N N . PRO A 1 92 ? -12.465 -1.670 0.006 1.00 94.12 92 PRO A N 1
ATOM 732 C CA . PRO A 1 92 ? -13.368 -2.616 -0.646 1.00 94.12 92 PRO A CA 1
ATOM 733 C C . PRO A 1 92 ? -12.655 -3.668 -1.502 1.00 94.12 92 PRO A C 1
ATOM 735 O O . PRO A 1 92 ? -13.201 -4.748 -1.688 1.00 94.12 92 PRO A O 1
ATOM 738 N N . ALA A 1 93 ? -11.467 -3.356 -2.030 1.00 95.50 93 ALA A N 1
ATOM 739 C CA . ALA A 1 93 ? -10.729 -4.229 -2.938 1.00 95.50 93 ALA A CA 1
ATOM 740 C C . ALA A 1 93 ? -9.647 -5.059 -2.233 1.00 95.50 93 ALA A C 1
ATOM 742 O O . ALA A 1 93 ? -9.368 -6.172 -2.665 1.00 95.50 93 ALA A O 1
ATOM 743 N N . ILE A 1 94 ? -9.037 -4.546 -1.157 1.00 96.94 94 ILE A N 1
ATOM 744 C CA . ILE A 1 94 ? -7.836 -5.166 -0.578 1.00 96.94 94 ILE A CA 1
ATOM 745 C C . ILE A 1 94 ? -8.061 -6.582 -0.044 1.00 96.94 94 ILE A C 1
ATOM 747 O O . ILE A 1 94 ? -7.203 -7.441 -0.213 1.00 96.94 94 ILE A O 1
ATOM 751 N N . PHE A 1 95 ? -9.204 -6.848 0.589 1.00 93.75 95 PHE A N 1
ATOM 752 C CA . PHE A 1 95 ? -9.426 -8.128 1.268 1.00 93.75 95 PHE A CA 1
ATOM 753 C C . PHE A 1 95 ? -9.545 -9.315 0.315 1.00 93.75 95 PHE A C 1
ATOM 755 O O . PHE A 1 95 ? -9.304 -10.442 0.729 1.00 93.75 95 PHE A O 1
ATOM 762 N N . ASP A 1 96 ? -9.915 -9.050 -0.936 1.00 93.19 96 ASP A N 1
ATOM 763 C CA . ASP A 1 96 ? -10.064 -10.060 -1.980 1.00 93.19 96 ASP A CA 1
ATOM 764 C C . ASP A 1 96 ? -8.971 -9.899 -3.060 1.00 93.19 96 ASP A C 1
ATOM 766 O O . ASP A 1 96 ? -8.985 -10.585 -4.083 1.00 93.19 96 ASP A O 1
ATOM 770 N N . TYR A 1 97 ? -8.012 -8.986 -2.849 1.00 97.38 97 TYR A N 1
ATOM 771 C CA . TYR A 1 97 ? -6.903 -8.772 -3.769 1.00 97.38 97 TYR A CA 1
ATOM 772 C C . TYR A 1 97 ? -5.968 -9.986 -3.734 1.00 97.38 97 TYR A C 1
ATOM 774 O O . TYR A 1 97 ? -5.561 -10.394 -2.646 1.00 97.38 97 TYR A O 1
ATOM 782 N N . PRO A 1 98 ? -5.598 -10.575 -4.885 1.00 97.00 98 PRO A N 1
ATOM 783 C CA . PRO A 1 98 ? -4.955 -11.889 -4.921 1.00 97.00 98 PRO A CA 1
ATOM 784 C C . PRO A 1 98 ? -3.546 -11.899 -4.325 1.00 97.00 98 PRO A C 1
ATOM 786 O O . PRO A 1 98 ? -3.107 -12.929 -3.816 1.00 97.00 98 PRO A O 1
ATOM 789 N N . ASP A 1 99 ? -2.846 -10.766 -4.362 1.00 97.44 99 ASP A N 1
ATOM 790 C CA . ASP A 1 99 ? -1.453 -10.689 -3.944 1.00 97.44 99 ASP A CA 1
ATOM 791 C C . ASP A 1 99 ? -1.329 -10.498 -2.419 1.00 97.44 99 ASP A C 1
ATOM 793 O O . ASP A 1 99 ? -1.753 -9.453 -1.905 1.00 97.44 99 ASP A O 1
ATOM 797 N N . PRO A 1 100 ? -0.769 -11.472 -1.674 1.00 97.81 100 PRO A N 1
ATOM 798 C CA . PRO A 1 100 ? -0.595 -11.339 -0.234 1.00 97.81 100 PRO A CA 1
ATOM 799 C C . PRO A 1 100 ? 0.350 -10.193 0.141 1.00 97.81 100 PRO A C 1
ATOM 801 O O . PRO A 1 100 ? 0.214 -9.678 1.252 1.00 97.81 100 PRO A O 1
ATOM 804 N N . ASP A 1 101 ? 1.240 -9.753 -0.761 1.00 97.75 101 ASP A N 1
ATOM 805 C CA . ASP A 1 101 ? 2.163 -8.656 -0.474 1.00 97.75 101 ASP A CA 1
ATOM 806 C C . ASP A 1 101 ? 1.460 -7.317 -0.303 1.00 97.75 101 ASP A C 1
ATOM 808 O O . ASP A 1 101 ? 1.767 -6.562 0.620 1.00 97.75 101 ASP A O 1
ATOM 812 N N . ALA A 1 102 ? 0.427 -7.062 -1.107 1.00 98.25 102 ALA A N 1
ATOM 813 C CA . ALA A 1 102 ? -0.443 -5.917 -0.873 1.00 98.25 102 ALA A CA 1
ATOM 814 C C . ALA A 1 102 ? -1.191 -6.058 0.457 1.00 98.25 102 ALA A C 1
ATOM 816 O O . ALA A 1 102 ? -1.289 -5.095 1.215 1.00 98.25 102 ALA A O 1
ATOM 817 N N . ARG A 1 103 ? -1.741 -7.244 0.753 1.00 98.62 103 ARG A N 1
ATOM 818 C CA . ARG A 1 103 ? -2.612 -7.440 1.925 1.00 98.62 103 ARG A CA 1
ATOM 819 C C . ARG A 1 103 ? -1.860 -7.287 3.244 1.00 98.62 103 ARG A C 1
ATOM 821 O O . ARG A 1 103 ? -2.374 -6.630 4.152 1.00 98.62 103 ARG A O 1
ATOM 828 N N . TRP A 1 104 ? -0.649 -7.839 3.366 1.00 98.44 104 TRP A N 1
ATOM 829 C CA . TRP A 1 104 ? 0.125 -7.699 4.603 1.00 98.44 104 TRP A CA 1
ATOM 830 C C . TRP A 1 104 ? 0.627 -6.270 4.797 1.00 98.44 104 TRP A C 1
ATOM 832 O O . TRP A 1 104 ? 0.585 -5.775 5.924 1.00 98.44 104 TRP A O 1
ATOM 842 N N . GLN A 1 105 ? 1.027 -5.580 3.724 1.00 98.50 105 GLN A N 1
ATOM 843 C CA . GLN A 1 105 ? 1.387 -4.165 3.806 1.00 98.50 105 GLN A CA 1
ATOM 844 C C . GLN A 1 105 ? 0.177 -3.318 4.193 1.00 98.50 105 GLN A C 1
ATOM 846 O O . GLN A 1 105 ? 0.271 -2.444 5.051 1.00 98.50 105 GLN A O 1
ATOM 851 N N . PHE A 1 106 ? -1.008 -3.628 3.665 1.00 98.25 106 PHE A N 1
ATOM 852 C CA . PHE A 1 106 ? -2.229 -2.926 4.051 1.00 98.25 106 PHE A CA 1
ATOM 853 C C . PHE A 1 106 ? -2.581 -3.111 5.533 1.00 98.25 106 PHE A C 1
ATOM 855 O O . PHE A 1 106 ? -3.101 -2.183 6.154 1.00 98.25 106 PHE A O 1
ATOM 862 N N . ALA A 1 107 ? -2.235 -4.254 6.138 1.00 98.44 107 ALA A N 1
ATOM 863 C CA . ALA A 1 107 ? -2.351 -4.450 7.584 1.00 98.44 107 ALA A CA 1
ATOM 864 C C . ALA A 1 107 ? -1.502 -3.444 8.388 1.00 98.44 107 ALA A C 1
ATOM 866 O O . ALA A 1 107 ? -1.905 -3.041 9.476 1.00 98.44 107 ALA A O 1
ATOM 867 N N . ILE A 1 108 ? -0.357 -3.012 7.852 1.00 97.88 108 ILE A N 1
ATOM 868 C CA . ILE A 1 108 ? 0.519 -1.997 8.462 1.00 97.88 108 ILE A CA 1
ATOM 869 C C . ILE A 1 108 ? -0.026 -0.590 8.218 1.00 97.88 108 ILE A C 1
ATOM 871 O O . ILE A 1 108 ? -0.034 0.236 9.127 1.00 97.88 108 ILE A O 1
ATOM 875 N N . ILE A 1 109 ? -0.518 -0.324 7.007 1.00 98.50 109 ILE A N 1
ATOM 876 C CA . ILE A 1 109 ? -1.038 0.990 6.599 1.00 98.50 109 ILE A CA 1
ATOM 877 C C . ILE A 1 109 ? -2.283 1.372 7.407 1.00 98.50 109 ILE A C 1
ATOM 879 O O . ILE A 1 109 ? -2.424 2.517 7.836 1.00 98.50 109 ILE A O 1
ATOM 883 N N . LEU A 1 110 ? -3.195 0.420 7.620 1.00 98.50 110 LEU A N 1
ATOM 884 C CA . LEU A 1 110 ? -4.484 0.632 8.280 1.00 98.50 110 LEU A CA 1
ATOM 885 C C . LEU A 1 110 ? -4.397 1.405 9.614 1.00 98.50 110 LEU A C 1
ATOM 887 O O . LEU A 1 110 ? -5.053 2.446 9.719 1.00 98.50 110 LEU A O 1
ATOM 891 N N . PRO A 1 111 ? -3.631 0.955 10.631 1.00 97.75 111 PRO A N 1
ATOM 892 C CA . PRO A 1 111 ? -3.525 1.672 11.901 1.00 97.75 111 PRO A CA 1
ATOM 893 C C . PRO A 1 111 ? -2.867 3.049 11.760 1.00 97.75 111 PRO A C 1
ATOM 895 O O . PRO A 1 111 ? -3.278 3.978 12.449 1.00 97.75 111 PRO A O 1
ATOM 898 N N . LEU A 1 112 ? -1.899 3.213 10.854 1.00 97.56 112 LEU A N 1
ATOM 899 C CA . LEU A 1 112 ? -1.223 4.495 10.635 1.00 97.56 112 LEU A CA 1
ATOM 900 C C . LEU A 1 112 ? -2.163 5.535 10.010 1.00 97.56 112 LEU A C 1
ATOM 902 O O . LEU A 1 112 ? -2.171 6.694 10.420 1.00 97.56 112 LEU A O 1
ATOM 906 N N . ALA A 1 113 ? -2.990 5.113 9.052 1.00 97.81 113 ALA A N 1
ATOM 907 C CA . ALA A 1 113 ? -3.903 6.000 8.340 1.00 97.81 113 ALA A CA 1
ATOM 908 C C . ALA A 1 113 ? -5.207 6.279 9.106 1.00 97.81 113 ALA A C 1
ATOM 910 O O . ALA A 1 113 ? -5.776 7.365 8.984 1.00 97.81 113 ALA A O 1
ATOM 911 N N . LEU A 1 114 ? -5.726 5.296 9.851 1.00 97.56 114 LEU A N 1
ATOM 912 C CA . LEU A 1 114 ? -7.082 5.339 10.422 1.00 97.56 114 LEU A CA 1
ATOM 913 C C . LEU A 1 114 ? -7.119 5.256 11.957 1.00 97.56 114 LEU A C 1
ATOM 915 O O . LEU A 1 114 ? -8.199 5.378 12.550 1.00 97.56 114 LEU A O 1
ATOM 919 N N . GLY A 1 115 ? -5.976 5.037 12.612 1.00 96.00 115 GLY A N 1
ATOM 920 C CA . GLY A 1 115 ? -5.887 4.836 14.058 1.00 96.00 115 GLY A CA 1
ATOM 921 C C . GLY A 1 115 ? -6.771 3.682 14.532 1.00 96.00 115 GLY A C 1
ATOM 922 O O . GLY A 1 115 ? -6.939 2.672 13.849 1.00 96.00 115 GLY A O 1
ATOM 923 N N . VAL A 1 116 ? -7.421 3.860 15.683 1.00 95.12 116 VAL A N 1
ATOM 924 C CA . VAL A 1 116 ? -8.338 2.865 16.277 1.00 95.12 116 VAL A CA 1
ATOM 925 C C . VAL A 1 116 ? -9.506 2.457 15.369 1.00 95.12 116 VAL A C 1
ATOM 927 O O . VAL A 1 116 ? -10.033 1.353 15.511 1.00 95.12 116 VAL A O 1
ATOM 930 N N . SER A 1 117 ? -9.884 3.288 14.389 1.00 96.38 117 SER A N 1
ATOM 931 C CA . SER A 1 117 ? -10.935 2.944 13.415 1.00 96.38 117 SER A CA 1
ATOM 932 C C . SER A 1 117 ? -10.527 1.786 12.493 1.00 96.38 117 SER A C 1
ATOM 934 O O . SER A 1 117 ? -11.384 1.169 11.865 1.00 96.38 117 SER A O 1
ATOM 936 N N . ALA A 1 118 ? -9.234 1.450 12.437 1.00 97.69 118 ALA A N 1
ATOM 937 C CA . ALA A 1 118 ? -8.708 0.313 11.691 1.00 97.69 118 ALA A CA 1
ATOM 938 C C . ALA A 1 118 ? -9.112 -1.057 12.258 1.00 97.69 118 ALA A C 1
ATOM 940 O O . ALA A 1 118 ? -9.028 -2.053 11.540 1.00 97.69 118 ALA A O 1
ATOM 941 N N . MET A 1 119 ? -9.540 -1.134 13.525 1.00 97.75 119 MET A N 1
ATOM 942 C CA . MET A 1 119 ? -9.701 -2.401 14.251 1.00 97.75 119 MET A CA 1
ATOM 943 C C . MET A 1 119 ? -10.590 -3.417 13.518 1.00 97.75 119 MET A C 1
ATOM 945 O O . MET A 1 119 ? -10.215 -4.579 13.383 1.00 97.75 119 MET A O 1
ATOM 949 N N . GLY A 1 120 ? -11.739 -2.988 12.984 1.00 97.62 120 GLY A N 1
ATOM 950 C CA . GLY A 1 120 ? -12.642 -3.889 12.255 1.00 97.62 120 GLY A CA 1
ATOM 951 C C . GLY A 1 120 ? -12.022 -4.458 10.972 1.00 97.62 120 GLY A C 1
ATOM 952 O O . GLY A 1 120 ? -12.248 -5.616 10.627 1.00 97.62 120 GLY A O 1
ATOM 953 N N . TYR A 1 121 ? -11.189 -3.672 10.288 1.00 98.25 121 TYR A N 1
ATOM 954 C CA . TYR A 1 121 ? -10.482 -4.107 9.082 1.00 98.25 121 TYR A CA 1
ATOM 955 C C . TYR A 1 121 ? -9.335 -5.065 9.413 1.00 98.25 121 TYR A C 1
ATOM 957 O O . TYR A 1 121 ? -9.168 -6.082 8.743 1.00 98.25 121 TYR A O 1
ATOM 965 N N . LEU A 1 122 ? -8.597 -4.796 10.492 1.00 98.38 122 LEU A N 1
ATOM 966 C CA . LEU A 1 122 ? -7.551 -5.693 10.982 1.00 98.38 122 LEU A CA 1
ATOM 967 C C . LEU A 1 122 ? -8.123 -7.039 11.429 1.00 98.38 122 LEU A C 1
ATOM 969 O O . LEU A 1 122 ? -7.559 -8.074 11.094 1.00 98.38 122 LEU A O 1
ATOM 973 N N . GLN A 1 123 ? -9.282 -7.051 12.094 1.00 98.00 123 GLN A N 1
ATOM 974 C CA . GLN A 1 123 ? -9.977 -8.291 12.456 1.00 98.00 123 GLN A CA 1
ATOM 975 C C . GLN A 1 123 ? -10.314 -9.159 11.239 1.00 98.00 123 GLN A C 1
ATOM 977 O O . GLN A 1 123 ? -10.247 -10.383 11.336 1.00 98.00 123 GLN A O 1
ATOM 982 N N . ARG A 1 124 ? -10.629 -8.549 10.088 1.00 97.88 124 ARG A N 1
ATOM 983 C CA . ARG A 1 124 ? -10.812 -9.292 8.835 1.00 97.88 124 ARG A CA 1
ATOM 984 C C . ARG A 1 124 ? -9.493 -9.896 8.343 1.00 97.88 124 ARG A C 1
ATOM 986 O O . ARG A 1 124 ? -9.482 -11.068 7.985 1.00 97.88 124 ARG A O 1
ATOM 993 N N . LEU A 1 125 ? -8.386 -9.152 8.392 1.00 98.25 125 LEU A N 1
ATOM 994 C CA . LEU A 1 125 ? -7.057 -9.651 7.994 1.00 98.25 125 LEU A CA 1
ATOM 995 C C . LEU A 1 125 ? -6.484 -10.711 8.951 1.00 98.25 125 L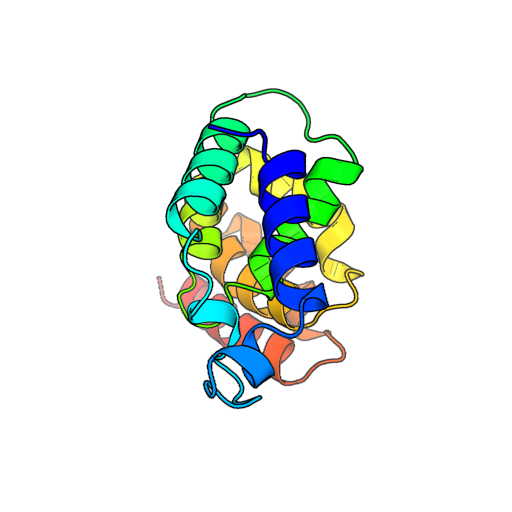EU A C 1
ATOM 997 O O . LEU A 1 125 ? -5.683 -11.543 8.537 1.00 98.25 125 LEU A O 1
ATOM 1001 N N . LEU A 1 126 ? -6.930 -10.764 10.210 1.00 98.38 126 LEU A N 1
ATOM 1002 C CA . LEU A 1 126 ? -6.614 -11.880 11.116 1.00 98.38 126 LEU A CA 1
ATOM 1003 C C . LEU A 1 126 ? -7.180 -13.224 10.631 1.00 98.38 126 LEU A C 1
ATOM 1005 O O . LEU A 1 126 ? -6.721 -14.272 11.077 1.00 98.38 126 LEU A O 1
ATOM 1009 N N . GLN A 1 127 ? -8.173 -13.196 9.739 1.00 97.88 127 GLN A N 1
ATOM 1010 C CA . GLN A 1 127 ? -8.785 -14.378 9.131 1.00 97.88 127 GLN A CA 1
ATOM 1011 C C . GLN A 1 127 ? -8.302 -14.617 7.691 1.00 97.88 127 GLN A C 1
ATOM 1013 O O . GLN A 1 127 ? -8.875 -15.458 7.003 1.00 97.88 127 GLN A O 1
ATOM 1018 N N . ASP A 1 128 ? -7.283 -13.882 7.226 1.00 98.44 128 ASP A N 1
ATOM 1019 C CA . ASP A 1 128 ? -6.709 -14.057 5.886 1.00 98.44 128 ASP A CA 1
ATOM 1020 C C . ASP A 1 128 ? -6.193 -15.491 5.697 1.00 98.44 128 ASP A C 1
ATOM 1022 O O . ASP A 1 128 ? -5.765 -16.135 6.659 1.00 98.44 128 ASP A O 1
ATOM 1026 N N . ASP A 1 129 ? -6.222 -16.011 4.473 1.00 97.44 129 ASP A N 1
ATOM 1027 C CA . ASP A 1 129 ? -5.748 -17.362 4.167 1.00 97.44 129 ASP A CA 1
ATOM 1028 C C . ASP A 1 129 ? -4.218 -17.472 4.266 1.00 97.44 129 ASP A C 1
ATOM 1030 O O . ASP A 1 129 ? -3.681 -18.514 4.666 1.00 97.44 129 ASP A O 1
ATOM 1034 N N . ASN A 1 130 ? -3.513 -16.369 4.026 1.00 98.38 130 ASN A N 1
ATOM 1035 C CA . ASN A 1 130 ? -2.069 -16.285 4.098 1.00 98.38 130 ASN A CA 1
ATOM 1036 C C . ASN A 1 130 ? -1.580 -16.054 5.541 1.00 98.38 130 ASN A C 1
ATOM 1038 O O . ASN A 1 130 ? -1.940 -15.087 6.213 1.00 98.38 130 ASN A O 1
ATOM 1042 N N . GLU A 1 131 ? -0.701 -16.939 6.024 1.00 98.38 131 GLU A N 1
ATOM 1043 C CA . GLU A 1 131 ? -0.139 -16.855 7.380 1.00 98.38 131 GLU A CA 1
ATOM 1044 C C . GLU A 1 131 ? 0.623 -15.551 7.636 1.00 98.38 131 GLU A C 1
ATOM 1046 O O . GLU A 1 131 ? 0.512 -14.977 8.722 1.00 98.38 131 GLU A O 1
ATOM 1051 N N . TYR A 1 132 ? 1.372 -15.056 6.649 1.00 97.94 132 TYR A N 1
ATOM 1052 C CA . TYR A 1 132 ? 2.155 -13.838 6.809 1.00 97.94 132 TYR A CA 1
ATOM 1053 C C . TYR A 1 132 ? 1.255 -12.608 6.945 1.00 97.94 132 TYR A C 1
ATOM 1055 O O . TYR A 1 132 ? 1.491 -11.787 7.834 1.00 97.94 132 TYR A O 1
ATOM 1063 N N . VAL A 1 133 ? 0.165 -12.538 6.174 1.00 98.69 133 VAL A N 1
ATOM 1064 C CA . VAL A 1 133 ? -0.862 -11.493 6.326 1.00 98.69 133 VAL A CA 1
ATOM 1065 C C . VAL A 1 133 ? -1.455 -11.524 7.736 1.00 98.69 133 VAL A C 1
ATOM 1067 O O . VAL A 1 133 ? -1.445 -10.497 8.421 1.00 98.69 133 VAL A O 1
ATOM 1070 N N . ARG A 1 134 ? -1.871 -12.704 8.227 1.00 98.69 134 ARG A N 1
ATOM 1071 C CA . ARG A 1 134 ? -2.385 -12.853 9.602 1.00 98.69 134 ARG A CA 1
ATOM 1072 C C . ARG A 1 134 ? -1.369 -12.389 10.646 1.00 98.69 134 ARG A C 1
ATOM 1074 O O . ARG A 1 134 ? -1.732 -11.689 11.589 1.00 98.69 134 ARG A O 1
ATOM 1081 N N . ARG A 1 135 ? -0.089 -12.738 10.480 1.00 98.56 135 ARG A N 1
ATOM 1082 C CA . ARG A 1 135 ? 0.991 -12.331 11.394 1.00 98.56 135 ARG A CA 1
ATOM 1083 C C . ARG A 1 135 ? 1.166 -10.811 11.434 1.00 98.56 135 ARG A C 1
ATOM 1085 O O . ARG A 1 135 ? 1.317 -10.252 12.520 1.00 98.56 135 ARG A O 1
ATOM 1092 N N . ARG A 1 136 ? 1.137 -10.135 10.280 1.00 98.38 136 ARG A N 1
ATOM 1093 C CA . ARG A 1 136 ? 1.235 -8.665 10.215 1.00 98.38 136 ARG A CA 1
ATOM 1094 C C . ARG A 1 136 ? -0.005 -7.991 10.802 1.00 98.38 136 ARG A C 1
ATOM 1096 O O . ARG A 1 136 ? 0.141 -7.028 11.549 1.00 98.38 136 ARG A O 1
ATOM 1103 N N . ALA A 1 137 ? -1.194 -8.548 10.576 1.00 98.56 137 ALA A N 1
ATOM 1104 C CA . ALA A 1 137 ? -2.425 -8.074 11.204 1.00 98.56 137 ALA A CA 1
ATOM 1105 C C . ALA A 1 137 ? -2.406 -8.227 12.736 1.00 98.56 137 ALA A C 1
ATOM 1107 O O . ALA A 1 137 ? -2.789 -7.293 13.437 1.00 98.56 137 ALA A O 1
ATOM 1108 N N . HIS A 1 138 ? -1.899 -9.344 13.271 1.00 98.38 138 HIS A N 1
ATOM 1109 C C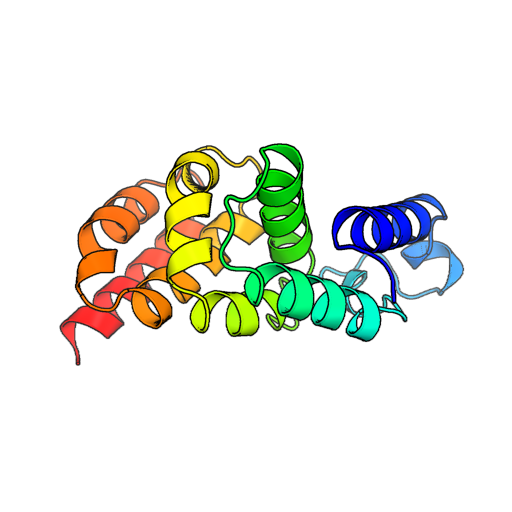A . HIS A 1 138 ? -1.709 -9.521 14.716 1.00 98.38 138 HIS A CA 1
ATOM 1110 C C . HIS A 1 138 ? -0.790 -8.449 15.306 1.00 98.38 138 HIS A C 1
ATOM 1112 O O . HIS A 1 138 ? -1.176 -7.778 16.258 1.00 98.38 138 HIS A O 1
ATOM 1118 N N . ALA A 1 139 ? 0.377 -8.227 14.696 1.00 98.06 139 ALA A N 1
ATOM 1119 C CA . ALA A 1 139 ? 1.311 -7.198 15.153 1.00 98.06 139 ALA A CA 1
ATOM 1120 C C . ALA A 1 139 ? 0.694 -5.785 15.122 1.00 98.06 139 ALA A C 1
ATOM 1122 O O . ALA A 1 139 ? 0.932 -4.982 16.024 1.00 98.06 139 ALA A O 1
ATOM 1123 N N . ALA A 1 140 ? -0.119 -5.483 14.105 1.00 97.88 140 ALA A N 1
ATOM 1124 C CA . ALA A 1 140 ? -0.836 -4.215 14.001 1.00 97.88 140 ALA A CA 1
ATOM 1125 C C . ALA A 1 140 ? -1.904 -4.045 15.098 1.00 97.88 140 ALA A C 1
ATOM 1127 O O . ALA A 1 140 ? -2.037 -2.958 15.659 1.00 97.88 140 ALA A O 1
ATOM 1128 N N . VAL A 1 141 ? -2.639 -5.110 15.439 1.00 98.06 141 VAL A N 1
ATOM 1129 C CA . VAL A 1 141 ? -3.613 -5.100 16.546 1.00 98.06 141 VAL A CA 1
ATOM 1130 C C . VAL A 1 141 ? -2.918 -4.900 17.888 1.00 98.06 141 VAL A C 1
ATOM 1132 O O . VAL A 1 141 ? -3.343 -4.040 18.657 1.00 98.06 141 VAL A O 1
ATOM 1135 N N . ASP A 1 142 ? -1.840 -5.640 18.152 1.00 96.00 142 ASP A N 1
ATOM 1136 C CA . ASP A 1 142 ? -1.074 -5.513 19.396 1.00 96.00 142 ASP A CA 1
ATOM 1137 C C . ASP A 1 142 ? -0.558 -4.082 19.580 1.00 96.00 142 ASP A C 1
ATOM 1139 O O . ASP A 1 142 ? -0.643 -3.523 20.674 1.00 96.00 142 ASP A O 1
ATOM 1143 N N . ARG A 1 143 ? -0.092 -3.455 18.492 1.00 93.56 143 ARG A N 1
ATOM 1144 C CA . ARG A 1 143 ? 0.332 -2.055 18.506 1.00 93.56 143 ARG A CA 1
ATOM 1145 C C . ARG A 1 143 ? -0.814 -1.100 18.842 1.00 93.56 143 ARG A C 1
ATOM 1147 O O . ARG A 1 143 ? -0.640 -0.255 19.708 1.00 93.56 143 ARG A O 1
ATOM 1154 N N . LEU A 1 144 ? -1.975 -1.243 18.199 1.00 93.00 144 LEU A N 1
ATOM 1155 C CA . LEU A 1 144 ? -3.138 -0.381 18.458 1.00 93.00 144 LEU A CA 1
ATOM 1156 C C . LEU A 1 144 ? -3.678 -0.483 19.888 1.00 93.00 144 LEU A C 1
ATOM 1158 O O . LEU A 1 144 ? -4.316 0.453 20.355 1.00 93.00 144 LEU A O 1
ATOM 1162 N N . LEU A 1 145 ? -3.507 -1.632 20.546 1.00 89.88 145 LEU A N 1
ATOM 1163 C CA . LEU A 1 145 ? -3.996 -1.869 21.909 1.00 89.88 145 LEU A CA 1
ATOM 1164 C C . LEU A 1 145 ? -2.967 -1.518 22.993 1.00 89.88 145 LEU A C 1
ATOM 1166 O O . LEU A 1 145 ? -3.332 -1.432 24.166 1.00 89.88 145 LEU A O 1
ATOM 1170 N N . GLY A 1 146 ? -1.693 -1.384 22.619 1.00 81.06 146 GLY A N 1
ATOM 1171 C CA . GLY A 1 146 ? -0.600 -1.000 23.513 1.00 81.06 146 GLY A CA 1
ATOM 1172 C C . GLY A 1 146 ? -0.293 0.504 23.546 1.00 81.06 146 GLY A C 1
ATOM 1173 O O . GLY A 1 146 ? 0.501 0.919 24.392 1.00 81.06 146 GLY A O 1
ATOM 1174 N N . GLU A 1 147 ? -0.887 1.288 22.640 1.00 57.62 147 GLU A N 1
ATOM 1175 C CA . GLU A 1 147 ? -0.866 2.764 22.588 1.00 57.62 147 GLU A CA 1
ATOM 1176 C C . GLU A 1 147 ? -2.076 3.366 23.331 1.00 57.62 147 GLU A C 1
ATOM 1178 O O . GLU A 1 147 ? -1.887 4.409 24.001 1.00 57.62 147 GLU A O 1
#

pLDDT: mean 92.74, std 10.27, range [57.38, 98.69]

Foldseek 3Di:
DDALVVVLVVLVVCVVVVVCPVVVVHPDVLSLVPPPCVVVNLVNLLVVLVDLDAQDPVRLLSLLVVQLSCLPVNSSLVSLLCRLSSLVNNLVPQLVPPRVSSLLSNLVSQCSNPNPVSLVVLVSQCVRPDPSSVVSSVVSVVVSVVD